Protein AF-A0A1J1IUU4-F1 (afdb_monomer)

Sequence (173 aa):
MSAKIVICLTAILVAFTHADSHGSRLCTKGCFDNGNYYAIGDSVPHPDPCHFCTCFESGVECAVADCARPPDGCTPIFIPGQCCPDYDCNSLHASDVNCHDTCTKDGQFYSIGSEIPSDDDPCSVCICSECGNIKCSTLECDSIRFGCKAIYVEGQCCPSFQCDGNFPSFSIP

Nearest PDB structures (foldseek):
  5nir-assembly2_B  TM=6.243E-01  e=6.719E-04  Homo sapiens
  8plf-assembly1_A  TM=3.700E-01  e=5.351E+00  Schistosoma mansoni
  7put-assembly2_C-2  TM=3.576E-01  e=6.810E+00  Brugia malayi
  7pvj-assembly1_B  TM=3.547E-01  e=7.233E+00  Brugia malayi

Radius of gyration: 39.15 Å; Cα contacts (8 Å, |Δi|>4): 238; chains: 1; bounding box: 76×61×105 Å

Mean predicted aligned error: 18.94 Å

Structure (mmCIF, N/CA/C/O backbone):
data_AF-A0A1J1IUU4-F1
#
_entry.id   AF-A0A1J1IUU4-F1
#
loop_
_atom_site.group_PDB
_atom_site.id
_atom_site.type_symbol
_atom_site.label_atom_id
_atom_site.label_alt_id
_atom_site.label_comp_id
_atom_site.label_asym_id
_atom_site.label_entity_id
_atom_site.label_seq_id
_atom_site.pdbx_PDB_ins_code
_atom_site.Cartn_x
_atom_site.Cartn_y
_atom_site.Cartn_z
_atom_site.occupancy
_atom_site.B_iso_or_equiv
_atom_site.auth_seq_id
_atom_site.auth_comp_id
_atom_site.auth_asym_id
_atom_site.auth_atom_id
_atom_site.pdbx_PDB_model_num
ATOM 1 N N . MET A 1 1 ? 43.997 -3.459 -53.008 1.00 39.06 1 MET A N 1
ATOM 2 C CA . MET A 1 1 ? 45.392 -3.687 -52.570 1.00 39.06 1 MET A CA 1
ATOM 3 C C . MET A 1 1 ? 45.586 -5.200 -52.542 1.00 39.06 1 MET A C 1
ATOM 5 O O . MET A 1 1 ? 45.090 -5.848 -51.642 1.00 39.06 1 MET A O 1
ATOM 9 N N . SER A 1 2 ? 45.877 -5.816 -53.685 1.00 37.72 2 SER A N 1
ATOM 10 C CA . SER A 1 2 ? 47.238 -6.127 -54.162 1.00 37.72 2 SER A CA 1
ATOM 11 C C . SER A 1 2 ? 47.912 -7.205 -53.303 1.00 37.72 2 SER A C 1
ATOM 13 O O . SER A 1 2 ? 48.368 -6.938 -52.198 1.00 37.72 2 SER A O 1
ATOM 15 N N . ALA A 1 3 ? 47.931 -8.426 -53.842 1.00 44.31 3 ALA A N 1
ATOM 16 C CA . ALA A 1 3 ? 48.446 -9.661 -53.254 1.00 44.31 3 ALA A CA 1
ATOM 17 C C . ALA A 1 3 ? 49.957 -9.638 -52.980 1.00 44.31 3 ALA A C 1
ATOM 19 O O . ALA A 1 3 ? 50.675 -9.102 -53.819 1.00 44.31 3 ALA A O 1
ATOM 20 N N . LYS A 1 4 ? 50.434 -10.335 -51.926 1.00 38.75 4 LYS A N 1
ATOM 21 C CA . LYS A 1 4 ? 51.755 -11.013 -51.888 1.00 38.75 4 LYS A CA 1
ATOM 22 C C . LYS A 1 4 ? 51.754 -12.259 -50.974 1.00 38.75 4 LYS A C 1
ATOM 24 O O . LYS A 1 4 ? 51.910 -12.162 -49.767 1.00 38.75 4 LYS A O 1
ATOM 29 N N . ILE A 1 5 ? 51.533 -13.408 -51.618 1.00 45.81 5 ILE A N 1
ATOM 30 C CA . ILE A 1 5 ? 52.149 -14.743 -51.455 1.00 45.81 5 ILE A CA 1
ATOM 31 C C . ILE A 1 5 ? 52.798 -15.069 -50.089 1.00 45.81 5 ILE A C 1
ATOM 33 O O . ILE A 1 5 ? 53.883 -14.583 -49.781 1.00 45.81 5 ILE A O 1
ATOM 37 N N . VAL A 1 6 ? 52.215 -16.036 -49.367 1.00 48.44 6 VAL A N 1
ATOM 38 C CA . VAL A 1 6 ? 52.954 -16.936 -48.464 1.00 48.44 6 VAL A CA 1
ATOM 39 C C . VAL A 1 6 ? 52.892 -18.337 -49.074 1.00 48.44 6 VAL A C 1
ATOM 41 O O . VAL A 1 6 ? 51.822 -18.904 -49.277 1.00 48.44 6 VAL A O 1
ATOM 44 N N . ILE A 1 7 ? 54.064 -18.832 -49.463 1.00 47.56 7 ILE A N 1
ATOM 45 C CA . ILE A 1 7 ? 54.291 -20.063 -50.221 1.00 47.56 7 ILE A CA 1
ATOM 46 C C . ILE A 1 7 ? 54.016 -21.265 -49.308 1.00 47.56 7 ILE A C 1
ATOM 48 O O . ILE A 1 7 ? 54.778 -21.520 -48.382 1.00 47.56 7 ILE A O 1
ATOM 52 N N . CYS A 1 8 ? 52.952 -22.019 -49.586 1.00 51.44 8 CYS A N 1
ATOM 53 C CA . CYS A 1 8 ? 52.713 -23.340 -49.002 1.00 51.44 8 CYS A CA 1
ATOM 54 C C . CYS A 1 8 ? 53.126 -24.416 -50.025 1.00 51.44 8 CYS A C 1
ATOM 56 O O . CYS A 1 8 ? 52.309 -24.946 -50.772 1.00 51.44 8 CYS A O 1
ATOM 58 N N . LEU A 1 9 ? 54.429 -24.689 -50.096 1.00 52.56 9 LEU A N 1
ATOM 59 C CA . LEU A 1 9 ? 55.020 -25.887 -50.702 1.00 52.56 9 LEU A CA 1
ATOM 60 C C . LEU A 1 9 ? 55.835 -26.514 -49.560 1.00 52.56 9 LEU A C 1
ATOM 62 O O . LEU A 1 9 ? 56.719 -25.854 -49.0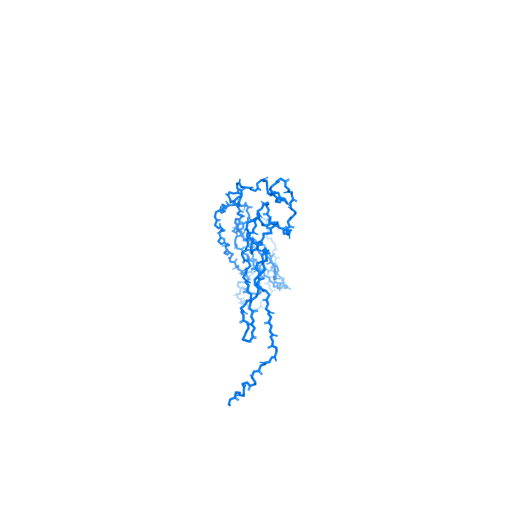35 1.00 52.56 9 LEU A O 1
ATOM 66 N N . THR A 1 10 ? 55.569 -27.712 -49.055 1.00 48.12 10 THR A N 1
ATOM 67 C CA . THR A 1 10 ? 55.209 -28.937 -49.769 1.00 48.12 10 THR A CA 1
ATOM 68 C C . THR A 1 10 ? 54.387 -29.885 -48.897 1.00 48.12 10 THR A C 1
ATOM 70 O O . THR A 1 10 ? 54.712 -30.088 -47.734 1.00 48.12 10 THR A O 1
ATOM 73 N N . ALA A 1 11 ? 53.389 -30.493 -49.544 1.00 54.78 11 ALA A N 1
ATOM 74 C CA . ALA A 1 11 ? 52.838 -31.831 -49.332 1.00 54.78 11 ALA A CA 1
ATOM 75 C C . ALA A 1 11 ? 52.805 -32.379 -47.892 1.00 54.78 11 ALA A C 1
ATOM 77 O O . ALA A 1 11 ? 53.814 -32.847 -47.379 1.00 54.78 11 ALA A O 1
ATOM 78 N N . ILE A 1 12 ? 51.601 -32.477 -47.322 1.00 53.81 12 ILE A N 1
ATOM 79 C CA . ILE A 1 12 ? 50.899 -33.755 -47.091 1.00 53.81 12 ILE A CA 1
ATOM 80 C C . ILE A 1 12 ? 49.518 -33.447 -46.475 1.00 53.81 12 ILE A C 1
ATOM 82 O O . ILE A 1 12 ? 49.415 -32.815 -45.432 1.00 53.81 12 ILE A O 1
ATOM 86 N N . LEU A 1 13 ? 48.478 -33.929 -47.170 1.00 43.97 13 LEU A N 1
ATOM 87 C CA . LEU A 1 13 ? 47.079 -34.121 -46.753 1.00 43.97 13 LEU A CA 1
ATOM 88 C C . LEU A 1 13 ? 46.273 -32.875 -46.339 1.00 43.97 13 LEU A C 1
ATOM 90 O O . LEU A 1 13 ? 46.121 -32.543 -45.168 1.00 43.97 13 LEU A O 1
ATOM 94 N N . VAL A 1 14 ? 45.637 -32.261 -47.342 1.00 43.53 14 VAL A N 1
ATOM 95 C CA . VAL A 1 14 ? 44.510 -31.339 -47.159 1.00 43.53 14 VAL A CA 1
ATOM 96 C C . VAL A 1 14 ? 43.323 -32.125 -46.591 1.00 43.53 14 VAL A C 1
ATOM 98 O O . VAL A 1 14 ? 42.579 -32.764 -47.332 1.00 43.53 14 VAL A O 1
ATOM 101 N N . ALA A 1 15 ? 43.131 -32.074 -45.275 1.00 45.09 15 ALA A N 1
ATOM 102 C CA . ALA A 1 15 ? 41.789 -32.158 -44.721 1.00 45.09 15 ALA A CA 1
ATOM 103 C C . ALA A 1 15 ? 41.184 -30.763 -44.876 1.00 45.09 15 ALA A C 1
ATOM 105 O O . ALA A 1 15 ? 41.593 -29.817 -44.206 1.00 45.09 15 ALA A O 1
ATOM 106 N N . PHE A 1 16 ? 40.256 -30.626 -45.820 1.00 53.47 16 PHE A N 1
ATOM 107 C CA . PHE A 1 16 ? 39.412 -29.447 -45.935 1.00 53.47 16 PHE A CA 1
ATOM 108 C C . PHE A 1 16 ? 38.565 -29.339 -44.665 1.00 53.47 16 PHE A C 1
ATOM 110 O O . PHE A 1 16 ? 37.475 -29.900 -44.590 1.00 53.47 16 PHE A O 1
ATOM 117 N N . THR A 1 17 ? 39.054 -28.624 -43.660 1.00 43.44 17 THR A N 1
ATOM 118 C CA . THR A 1 17 ? 38.178 -27.994 -42.683 1.00 43.44 17 THR A CA 1
ATOM 119 C C . THR A 1 17 ? 38.088 -26.534 -43.088 1.00 43.44 17 THR A C 1
ATOM 121 O O . THR A 1 17 ? 39.075 -25.800 -43.089 1.00 43.44 17 THR A O 1
ATOM 124 N N . HIS A 1 18 ? 36.897 -26.119 -43.515 1.00 42.78 18 HIS A N 1
ATOM 125 C CA . HIS A 1 18 ? 36.550 -24.706 -43.523 1.00 42.78 18 HIS A CA 1
ATOM 126 C C . HIS A 1 18 ? 36.557 -24.289 -42.051 1.00 42.78 18 HIS A C 1
ATOM 128 O O . HIS A 1 18 ? 35.596 -24.511 -41.325 1.00 42.78 18 HIS A O 1
ATOM 134 N N . ALA A 1 19 ? 37.721 -23.856 -41.573 1.00 47.50 19 ALA A N 1
ATOM 135 C CA . ALA A 1 19 ? 37.877 -23.272 -40.259 1.00 47.50 19 ALA A CA 1
ATOM 136 C C . ALA A 1 19 ? 37.510 -21.801 -40.414 1.00 47.50 19 ALA A C 1
ATOM 138 O O . ALA A 1 19 ? 38.338 -20.980 -40.818 1.00 47.50 19 ALA A O 1
ATOM 139 N N . ASP A 1 20 ? 36.234 -21.518 -40.171 1.00 47.25 20 ASP A N 1
ATOM 140 C CA . ASP A 1 20 ? 35.728 -20.168 -40.016 1.00 47.25 20 ASP A CA 1
ATOM 141 C C . ASP A 1 20 ? 36.623 -19.383 -39.051 1.00 47.25 20 ASP A C 1
ATOM 143 O O . ASP A 1 20 ? 37.088 -19.864 -38.013 1.00 47.25 20 ASP A O 1
ATOM 147 N N . SER A 1 21 ? 36.920 -18.165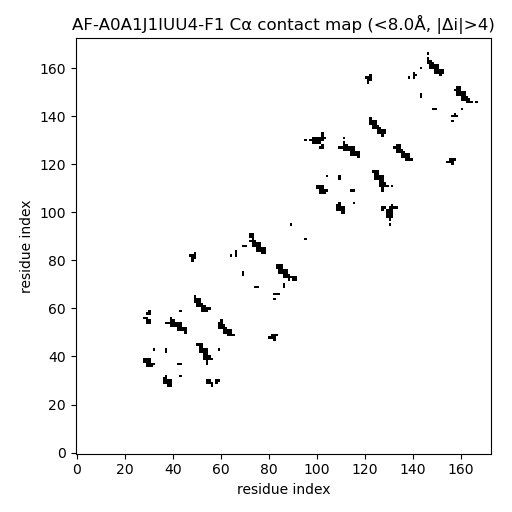 -39.483 1.00 56.00 21 SER A N 1
ATOM 148 C CA . SER A 1 21 ? 37.710 -17.151 -38.807 1.00 56.00 21 SER A CA 1
ATOM 149 C C . SER A 1 21 ? 37.354 -17.020 -37.327 1.00 56.00 21 SER A C 1
ATOM 151 O O . SER A 1 21 ? 36.211 -16.729 -37.011 1.00 56.00 21 SER A O 1
ATOM 153 N N . HIS A 1 22 ? 38.335 -17.170 -36.438 1.00 49.44 22 HIS A N 1
ATOM 154 C CA . HIS A 1 22 ? 38.799 -16.138 -35.497 1.00 49.44 22 HIS A CA 1
ATOM 155 C C . HIS A 1 22 ? 39.889 -16.746 -34.595 1.00 49.44 22 HIS A C 1
ATOM 157 O O . HIS A 1 22 ? 39.702 -17.764 -33.936 1.00 49.44 22 HIS A O 1
ATOM 163 N N . GLY A 1 23 ? 41.085 -16.158 -34.644 1.00 46.88 23 GLY A N 1
ATOM 164 C CA . GLY A 1 23 ? 42.277 -16.679 -33.985 1.00 46.88 23 GLY A CA 1
ATOM 165 C C . GLY A 1 23 ? 42.292 -16.563 -32.455 1.00 46.88 23 GLY A C 1
ATOM 166 O O . GLY A 1 23 ? 41.528 -15.827 -31.843 1.00 46.88 23 GLY A O 1
ATOM 167 N N . SER A 1 24 ? 43.304 -17.231 -31.889 1.00 49.03 24 SER A N 1
ATOM 168 C CA . SER A 1 24 ? 43.865 -17.130 -30.528 1.00 49.03 24 SER A CA 1
ATOM 169 C C . SER A 1 24 ? 43.085 -17.731 -29.341 1.00 49.03 24 SER A C 1
ATOM 171 O O . SER A 1 24 ? 41.966 -17.370 -29.010 1.00 49.03 24 SER A O 1
ATOM 173 N N . ARG A 1 25 ? 43.766 -18.669 -28.666 1.00 54.56 25 ARG A N 1
ATOM 174 C CA . ARG A 1 25 ? 43.335 -19.505 -27.535 1.00 54.56 25 ARG A CA 1
ATOM 175 C C . ARG A 1 25 ? 43.296 -18.753 -26.191 1.00 54.56 25 ARG A C 1
ATOM 177 O O . ARG A 1 25 ? 44.230 -18.877 -25.404 1.00 54.56 25 ARG A O 1
ATOM 184 N N . LEU A 1 26 ? 42.182 -18.092 -25.892 1.00 50.56 26 LEU A N 1
ATOM 185 C CA . LEU A 1 26 ? 41.636 -17.961 -24.532 1.00 50.56 26 LEU A CA 1
ATOM 186 C C . LEU A 1 26 ? 40.107 -17.997 -24.644 1.00 50.56 26 LEU A C 1
ATOM 188 O O . LEU A 1 26 ? 39.483 -17.003 -24.993 1.00 50.56 26 LEU A O 1
ATOM 192 N N . CYS A 1 27 ? 39.498 -19.157 -24.392 1.00 60.66 27 CYS A N 1
ATOM 193 C CA . CYS A 1 27 ? 38.044 -19.267 -24.297 1.00 60.66 27 CYS A CA 1
ATOM 194 C C . CYS A 1 27 ? 37.610 -18.678 -22.952 1.00 60.66 27 CYS A C 1
ATOM 196 O O . CYS A 1 27 ? 37.472 -19.406 -21.968 1.00 60.66 27 CYS A O 1
ATOM 198 N N . THR A 1 28 ? 37.469 -17.357 -22.878 1.00 69.62 28 THR A N 1
ATOM 199 C CA . THR A 1 28 ? 36.847 -16.720 -21.717 1.00 69.62 28 THR A CA 1
ATOM 200 C C . THR A 1 28 ? 35.371 -17.108 -21.725 1.00 69.62 28 THR A C 1
ATOM 202 O O . THR A 1 28 ? 34.660 -16.816 -22.684 1.00 69.62 28 THR A O 1
ATOM 205 N N . LYS A 1 29 ? 34.926 -17.846 -20.701 1.00 85.06 29 LYS A N 1
ATOM 206 C CA . LYS A 1 29 ? 33.520 -18.236 -20.565 1.00 85.06 29 LYS A CA 1
ATOM 207 C C . LYS A 1 29 ? 32.669 -16.995 -20.275 1.00 85.06 29 LYS A C 1
ATOM 209 O O . LYS A 1 29 ? 32.965 -16.270 -19.328 1.00 85.06 29 LYS A O 1
ATOM 214 N N . GLY A 1 30 ? 31.614 -16.800 -21.058 1.00 90.19 30 GLY A N 1
ATOM 215 C CA . GLY A 1 30 ? 30.682 -15.682 -20.941 1.00 90.19 30 GLY A CA 1
ATOM 216 C C . GLY A 1 30 ? 29.644 -15.704 -22.059 1.00 90.19 30 GLY A C 1
ATOM 217 O O . GLY A 1 30 ? 29.621 -16.628 -22.877 1.00 90.19 30 GLY A O 1
ATOM 218 N N . CYS A 1 31 ? 28.801 -14.681 -22.093 1.00 93.94 31 CYS A N 1
ATOM 219 C CA . CYS A 1 31 ? 27.713 -14.539 -23.050 1.00 93.94 31 CYS A CA 1
ATOM 220 C C . CYS A 1 31 ? 28.036 -13.441 -24.061 1.00 93.94 31 CYS A C 1
ATOM 222 O O . CYS A 1 31 ? 28.640 -12.428 -23.716 1.00 93.94 31 CYS A O 1
ATOM 224 N N . PHE A 1 32 ? 27.606 -13.628 -25.307 1.00 91.31 32 PHE A N 1
ATOM 225 C CA . PHE A 1 32 ? 27.620 -12.579 -26.322 1.00 91.31 32 PHE A CA 1
ATOM 226 C C . PHE A 1 32 ? 26.184 -12.239 -26.696 1.00 91.31 32 PHE A C 1
ATOM 228 O O . PHE A 1 32 ? 25.477 -13.090 -27.232 1.00 91.31 32 PHE A O 1
ATOM 235 N N . ASP A 1 33 ? 25.773 -11.005 -26.423 1.00 89.62 33 ASP A N 1
ATOM 236 C CA . ASP A 1 33 ? 24.438 -10.504 -26.740 1.00 89.62 33 ASP A CA 1
ATOM 237 C C . ASP A 1 33 ? 24.536 -9.126 -27.405 1.00 89.62 33 ASP A C 1
ATOM 239 O O . ASP A 1 33 ? 25.320 -8.274 -26.984 1.00 89.62 33 ASP A O 1
ATOM 243 N N . ASN A 1 34 ? 23.798 -8.933 -28.503 1.00 87.94 34 ASN A N 1
ATOM 244 C CA . ASN A 1 34 ? 23.781 -7.688 -29.287 1.00 87.94 34 ASN A CA 1
ATOM 245 C C . ASN A 1 34 ? 25.177 -7.113 -29.631 1.00 87.94 34 ASN A C 1
ATOM 247 O O . ASN A 1 34 ? 25.375 -5.901 -29.697 1.00 87.94 34 ASN A O 1
ATOM 251 N N . GLY A 1 35 ? 26.161 -7.989 -29.865 1.00 87.62 35 GLY A N 1
ATOM 252 C CA . GLY A 1 35 ? 27.539 -7.603 -30.197 1.00 87.62 35 GLY A CA 1
ATOM 253 C C . GLY A 1 35 ? 28.416 -7.223 -28.997 1.00 87.62 35 GLY A C 1
ATOM 254 O O . GLY A 1 35 ? 29.581 -6.881 -29.196 1.00 87.62 35 GLY A O 1
ATOM 255 N N . ASN A 1 36 ? 27.899 -7.323 -27.772 1.00 92.25 36 ASN A N 1
ATOM 256 C CA . ASN A 1 36 ? 28.627 -7.070 -26.533 1.00 92.25 36 ASN A CA 1
ATOM 257 C C . ASN A 1 36 ? 28.930 -8.380 -25.799 1.00 92.25 36 ASN A C 1
ATOM 259 O O . ASN A 1 36 ? 28.159 -9.337 -25.863 1.00 92.25 36 ASN A O 1
ATOM 263 N N . TYR A 1 37 ? 30.062 -8.410 -25.099 1.00 93.19 37 TYR A N 1
ATOM 264 C CA . TYR A 1 37 ? 30.450 -9.519 -24.233 1.00 93.19 37 TYR A CA 1
ATOM 265 C C . TYR A 1 37 ? 30.038 -9.241 -22.786 1.00 93.19 37 TYR A C 1
ATOM 267 O O . TYR A 1 37 ? 30.290 -8.148 -22.279 1.00 93.19 37 TYR A O 1
ATOM 275 N N . TYR A 1 38 ? 29.495 -10.259 -22.124 1.00 94.19 38 TYR A N 1
ATOM 276 C CA . TYR A 1 38 ? 29.090 -10.258 -20.721 1.00 94.19 38 TYR A CA 1
ATOM 277 C C . TYR A 1 38 ? 29.788 -11.410 -19.998 1.00 94.19 38 TYR A C 1
ATOM 279 O O . TYR A 1 38 ? 29.780 -12.552 -20.474 1.00 94.19 38 TYR A O 1
ATOM 287 N N . ALA A 1 39 ? 30.408 -11.131 -18.856 1.00 95.88 39 ALA A N 1
ATOM 288 C CA . ALA A 1 39 ? 30.944 -12.173 -17.996 1.00 95.88 39 ALA A CA 1
ATOM 289 C C . ALA A 1 39 ? 29.803 -12.931 -17.303 1.00 95.88 39 ALA A C 1
ATOM 291 O O . ALA A 1 39 ? 28.689 -12.432 -17.153 1.00 95.88 39 ALA A O 1
ATOM 292 N N . ILE A 1 40 ? 30.080 -14.157 -16.863 1.00 95.12 40 ILE A N 1
ATOM 293 C CA . ILE A 1 40 ? 29.119 -14.927 -16.067 1.00 95.12 40 ILE A CA 1
ATOM 294 C C . ILE A 1 40 ? 28.789 -14.151 -14.785 1.00 95.12 40 ILE A C 1
ATOM 296 O O . ILE A 1 40 ? 29.691 -13.761 -14.046 1.00 95.12 40 ILE A O 1
ATOM 300 N N . GLY A 1 41 ? 27.497 -13.973 -14.521 1.00 95.12 41 GLY A N 1
ATOM 301 C CA . GLY A 1 41 ? 26.947 -13.175 -13.430 1.00 95.12 41 GLY A CA 1
ATOM 302 C C . GLY A 1 41 ? 26.561 -11.748 -13.826 1.00 95.12 41 GLY A C 1
ATOM 303 O O . GLY A 1 41 ? 25.854 -11.098 -13.059 1.00 95.12 41 GLY A O 1
ATOM 304 N N . ASP A 1 42 ? 26.966 -11.263 -15.003 1.00 97.69 42 ASP A N 1
ATOM 305 C CA . ASP A 1 42 ? 26.615 -9.914 -15.449 1.00 97.69 42 ASP A CA 1
ATOM 306 C C . ASP A 1 42 ? 25.137 -9.822 -15.842 1.00 97.69 42 ASP A C 1
ATOM 308 O O . ASP A 1 42 ? 24.585 -10.717 -16.493 1.00 97.69 42 ASP A O 1
ATOM 312 N N . SER A 1 43 ? 24.513 -8.692 -15.501 1.00 97.12 43 SER A N 1
ATOM 313 C CA . SER A 1 43 ? 23.204 -8.326 -16.037 1.00 97.12 43 SER A CA 1
ATOM 314 C C . SER A 1 43 ? 23.324 -7.944 -17.510 1.00 97.12 43 SER A C 1
ATOM 316 O O . SER A 1 43 ? 24.135 -7.094 -17.887 1.00 97.12 43 SER A O 1
ATOM 318 N N . VAL A 1 44 ? 22.483 -8.554 -18.337 1.00 96.69 44 VAL A N 1
ATOM 319 C CA . VAL A 1 44 ? 22.413 -8.298 -19.775 1.00 96.69 44 VAL A CA 1
ATOM 320 C C . VAL A 1 44 ? 21.271 -7.304 -20.032 1.00 96.69 44 VAL A C 1
ATOM 322 O O . VAL A 1 44 ? 20.140 -7.574 -19.627 1.00 96.69 44 VAL A O 1
ATOM 325 N N . PRO A 1 45 ? 21.528 -6.142 -20.662 1.00 95.00 45 PRO A N 1
ATOM 326 C CA . PRO A 1 45 ? 20.500 -5.157 -20.976 1.00 95.00 45 PRO A CA 1
ATOM 327 C C . PRO A 1 45 ? 19.422 -5.730 -21.892 1.00 95.00 45 PRO A C 1
ATOM 329 O O . PRO A 1 45 ? 19.726 -6.384 -22.887 1.00 95.00 45 PRO A O 1
ATOM 332 N N . HIS A 1 46 ? 18.167 -5.406 -21.602 1.00 95.12 46 HIS A N 1
ATOM 333 C CA . HIS A 1 46 ? 17.026 -5.781 -22.424 1.00 95.12 46 HIS A CA 1
ATOM 334 C C . HIS A 1 46 ? 16.165 -4.537 -22.716 1.00 95.12 46 HIS A C 1
ATOM 336 O O . HIS A 1 46 ? 16.057 -3.664 -21.854 1.00 95.12 46 HIS A O 1
ATOM 342 N N . PRO A 1 47 ? 15.573 -4.401 -23.921 1.00 92.81 47 PRO A N 1
ATOM 343 C CA . PRO A 1 47 ? 14.758 -3.232 -24.272 1.00 92.81 47 PRO A CA 1
ATOM 344 C C . PRO A 1 47 ? 13.458 -3.128 -23.466 1.00 92.81 47 PRO A C 1
ATOM 346 O O . PRO A 1 47 ? 12.947 -2.030 -23.263 1.00 92.81 47 PRO A O 1
ATOM 349 N N . ASP A 1 48 ? 12.918 -4.264 -23.029 1.00 94.50 48 ASP A N 1
ATOM 350 C CA . ASP A 1 48 ? 11.787 -4.314 -22.104 1.00 94.50 48 ASP A CA 1
ATOM 351 C C . ASP A 1 48 ? 12.307 -4.296 -20.655 1.00 94.50 48 ASP A C 1
ATOM 353 O O . ASP A 1 48 ? 13.013 -5.237 -20.275 1.00 94.50 48 ASP A O 1
ATOM 357 N N . PRO A 1 49 ? 11.957 -3.271 -19.852 1.00 95.12 49 PRO A N 1
ATOM 358 C CA . PRO A 1 49 ? 12.437 -3.117 -18.482 1.00 95.12 49 PRO A CA 1
ATOM 359 C C . PRO A 1 49 ? 11.931 -4.202 -17.524 1.00 95.12 49 PRO A C 1
ATOM 361 O O . PRO A 1 49 ? 12.463 -4.314 -16.421 1.00 95.12 49 PRO A O 1
ATOM 364 N N . CYS A 1 50 ? 10.924 -4.992 -17.908 1.00 97.00 50 CYS A N 1
ATOM 365 C CA . CYS A 1 50 ? 10.429 -6.117 -17.114 1.00 97.00 50 CYS A CA 1
ATOM 366 C C . CYS A 1 50 ? 11.225 -7.408 -17.287 1.00 97.00 50 CYS A C 1
ATOM 368 O O . CYS A 1 50 ? 10.975 -8.370 -16.557 1.00 97.00 50 CYS A O 1
ATOM 370 N N . HIS A 1 51 ? 12.183 -7.435 -18.212 1.00 97.06 51 HIS A N 1
ATOM 371 C CA . HIS A 1 51 ? 13.085 -8.562 -18.391 1.00 97.06 51 HIS A CA 1
ATOM 372 C C . HIS A 1 51 ? 14.402 -8.322 -17.658 1.00 97.06 51 HIS A C 1
ATOM 374 O O . HIS A 1 51 ? 15.178 -7.425 -17.985 1.00 97.06 51 HIS A O 1
ATOM 380 N N . PHE A 1 52 ? 14.681 -9.194 -16.699 1.00 96.56 52 PHE A N 1
ATOM 381 C CA . PHE A 1 52 ? 15.909 -9.200 -15.921 1.00 96.56 52 PHE A CA 1
ATOM 382 C C . PHE A 1 52 ? 16.774 -10.355 -16.408 1.00 96.56 52 PHE A C 1
ATOM 384 O O . PHE A 1 52 ? 16.596 -11.502 -15.993 1.00 96.56 52 PHE A O 1
ATOM 391 N N . CYS A 1 53 ? 17.673 -10.054 -17.340 1.00 97.44 53 CYS A N 1
ATOM 392 C CA . CYS A 1 53 ? 18.542 -11.041 -17.965 1.00 97.44 53 CYS A CA 1
ATOM 393 C C . CYS A 1 53 ? 19.900 -11.102 -17.268 1.00 97.44 53 CYS A C 1
ATOM 395 O O . CYS A 1 53 ? 20.493 -10.070 -16.953 1.00 97.44 53 CYS A O 1
ATOM 397 N N . THR A 1 54 ? 20.408 -12.310 -17.047 1.00 97.69 54 THR A N 1
ATOM 398 C CA . THR A 1 54 ? 21.726 -12.557 -16.449 1.00 97.69 54 THR A CA 1
ATOM 399 C C . THR A 1 54 ? 22.496 -13.557 -17.299 1.00 97.69 54 THR A C 1
ATOM 401 O O . THR A 1 54 ? 21.922 -14.507 -17.836 1.00 97.69 54 THR A O 1
ATOM 404 N N . CYS A 1 55 ? 23.801 -13.343 -17.440 1.00 97.31 55 CYS A N 1
ATOM 405 C CA . CYS A 1 55 ? 24.672 -14.292 -18.114 1.00 97.31 55 CYS A CA 1
ATOM 406 C C . CYS A 1 55 ? 25.048 -15.457 -17.188 1.00 97.31 55 CYS A C 1
ATOM 408 O O . CYS A 1 55 ? 25.647 -15.254 -16.133 1.00 97.31 55 CYS A O 1
ATOM 410 N N . PHE A 1 56 ? 24.769 -16.685 -17.609 1.00 95.12 56 PHE A N 1
ATOM 411 C CA . PHE A 1 56 ? 25.174 -17.915 -16.933 1.00 95.12 56 PHE A CA 1
ATOM 412 C C . PHE A 1 56 ? 26.128 -18.739 -17.803 1.00 95.12 56 PHE A C 1
ATOM 414 O O . PHE A 1 56 ? 26.336 -18.456 -18.982 1.00 95.12 56 PHE A O 1
ATOM 421 N N . GLU A 1 57 ? 26.702 -19.808 -17.239 1.00 91.12 57 GLU A N 1
ATOM 422 C CA . GLU A 1 57 ? 27.493 -20.766 -18.029 1.00 91.12 57 GLU A CA 1
ATOM 423 C C . GLU A 1 57 ? 26.669 -21.439 -19.145 1.00 91.12 57 GLU A C 1
ATOM 425 O O . GLU A 1 57 ? 27.235 -21.850 -20.157 1.00 91.12 57 GLU A O 1
ATOM 430 N N . SER A 1 58 ? 25.346 -21.540 -18.965 1.00 89.12 58 SER A N 1
ATOM 431 C CA . SER A 1 58 ? 24.360 -22.060 -19.924 1.00 89.12 58 SER A CA 1
ATOM 432 C C . SER A 1 58 ? 23.987 -21.068 -21.032 1.00 89.12 58 SER A C 1
ATOM 434 O O . SER A 1 58 ? 23.424 -21.488 -22.044 1.00 89.12 58 SER A O 1
ATOM 436 N N . GLY A 1 59 ? 24.305 -19.779 -20.871 1.00 90.25 59 GLY A N 1
ATOM 437 C CA . GLY A 1 59 ? 23.889 -18.696 -21.762 1.00 90.25 59 GLY A CA 1
ATOM 438 C C . GLY A 1 59 ? 23.154 -17.575 -21.024 1.00 90.25 59 GLY A C 1
ATOM 439 O O . GLY A 1 59 ? 23.180 -17.497 -19.798 1.00 90.25 59 GLY A O 1
ATOM 440 N N . VAL A 1 60 ? 22.518 -16.676 -21.778 1.00 95.31 60 VAL A N 1
ATOM 441 C CA . VAL A 1 60 ? 21.689 -15.605 -21.205 1.00 95.31 60 VAL A CA 1
ATOM 442 C C . VAL A 1 60 ? 20.342 -16.186 -20.791 1.00 95.31 60 VAL A C 1
ATOM 444 O O . VAL A 1 60 ? 19.635 -16.756 -21.621 1.00 95.31 60 VAL A O 1
ATOM 447 N N . GLU A 1 61 ? 19.974 -16.006 -19.527 1.00 96.94 61 GLU A N 1
ATOM 448 C CA . GLU A 1 61 ? 18.668 -16.402 -18.997 1.00 96.94 61 GLU A CA 1
ATOM 449 C C . GLU A 1 61 ? 17.948 -15.172 -18.444 1.00 96.94 61 GLU A C 1
ATOM 451 O O . GLU A 1 61 ? 18.548 -14.362 -17.735 1.00 96.94 61 GLU A O 1
ATOM 456 N N . CYS A 1 62 ? 16.664 -15.024 -18.774 1.00 97.06 62 CYS A N 1
ATOM 457 C CA . CYS A 1 62 ? 15.858 -13.866 -18.400 1.00 97.06 62 CYS A CA 1
ATOM 458 C C . CYS A 1 62 ? 14.681 -14.276 -17.522 1.00 97.06 62 CYS A C 1
ATOM 460 O O . CYS A 1 62 ? 13.934 -15.195 -17.861 1.00 97.06 62 CYS A O 1
ATOM 462 N N . ALA A 1 63 ? 14.486 -13.546 -16.428 1.00 96.81 63 ALA A N 1
ATOM 463 C CA . ALA A 1 63 ? 13.264 -13.593 -15.641 1.00 96.81 63 ALA A CA 1
ATOM 464 C C . ALA A 1 63 ? 12.356 -12.420 -16.023 1.00 96.81 63 ALA A C 1
ATOM 466 O O . ALA A 1 63 ? 12.837 -11.311 -16.257 1.00 96.81 63 ALA A O 1
ATOM 467 N N . VAL A 1 64 ? 11.048 -12.664 -16.060 1.00 96.62 64 VAL A N 1
ATOM 468 C CA . VAL A 1 64 ? 10.034 -11.620 -16.249 1.00 96.62 64 VAL A CA 1
ATOM 469 C C . VAL A 1 64 ? 9.464 -11.264 -14.883 1.00 96.62 64 VAL A C 1
ATOM 471 O O . VAL A 1 64 ? 9.087 -12.163 -14.130 1.00 96.62 64 VAL A O 1
ATOM 474 N N . ALA A 1 65 ? 9.421 -9.977 -14.546 1.00 94.31 65 ALA A N 1
ATOM 475 C CA . ALA A 1 65 ? 8.750 -9.535 -13.329 1.00 94.31 65 ALA A CA 1
ATOM 476 C C . ALA A 1 65 ? 7.245 -9.366 -13.554 1.00 94.31 65 ALA A C 1
ATOM 478 O O . ALA A 1 65 ? 6.819 -8.658 -14.465 1.00 94.31 65 ALA A O 1
ATOM 479 N N . ASP A 1 66 ? 6.458 -9.954 -12.656 1.00 94.94 66 ASP A N 1
ATOM 480 C CA . ASP A 1 66 ? 5.036 -9.661 -12.521 1.00 94.94 66 ASP A CA 1
ATOM 481 C C . ASP A 1 66 ? 4.845 -8.520 -11.521 1.00 94.94 66 ASP A C 1
ATOM 483 O O . ASP A 1 66 ? 5.290 -8.589 -10.371 1.00 94.94 66 ASP A O 1
ATOM 487 N N . CYS A 1 67 ? 4.163 -7.459 -11.944 1.00 94.00 67 CYS A N 1
ATOM 488 C CA . CYS A 1 67 ? 3.891 -6.331 -11.065 1.00 94.00 67 CYS A CA 1
ATOM 489 C C . CYS A 1 67 ? 2.808 -6.666 -10.038 1.00 94.00 67 CYS A C 1
ATOM 491 O O . CYS A 1 67 ? 1.823 -7.351 -10.324 1.00 94.00 67 CYS A O 1
ATOM 493 N N . ALA A 1 68 ? 2.977 -6.133 -8.828 1.00 90.94 68 ALA A N 1
ATOM 494 C CA . ALA A 1 68 ? 1.985 -6.269 -7.775 1.00 90.94 68 ALA A CA 1
ATOM 495 C C . ALA A 1 68 ? 0.648 -5.644 -8.201 1.00 90.94 68 ALA A C 1
ATOM 497 O O . ALA A 1 68 ? 0.608 -4.614 -8.883 1.00 90.94 68 ALA A O 1
ATOM 498 N N . ARG A 1 69 ? -0.453 -6.258 -7.753 1.00 89.31 69 ARG A N 1
ATOM 499 C CA . ARG A 1 69 ? -1.798 -5.702 -7.931 1.00 89.31 69 ARG A CA 1
ATOM 500 C C . ARG A 1 69 ? -1.868 -4.314 -7.267 1.00 89.31 69 ARG A C 1
ATOM 502 O O . ARG A 1 69 ? -1.392 -4.193 -6.137 1.00 89.31 69 ARG A O 1
ATOM 509 N N . PRO A 1 70 ? -2.483 -3.305 -7.915 1.00 86.25 70 PRO A N 1
ATOM 510 C CA . PRO A 1 70 ? -2.728 -2.014 -7.279 1.00 86.25 70 PRO A CA 1
ATOM 511 C C . PRO A 1 70 ? -3.542 -2.185 -5.987 1.00 86.25 70 PRO A C 1
ATOM 513 O O . PRO A 1 70 ? -4.499 -2.967 -5.986 1.00 86.25 70 PRO A O 1
ATOM 516 N N . PRO A 1 71 ? -3.215 -1.451 -4.912 1.00 84.00 71 PRO A N 1
ATOM 517 C CA . PRO A 1 71 ? -4.110 -1.305 -3.770 1.00 84.00 71 PRO A CA 1
ATOM 518 C C . PRO A 1 71 ? -5.437 -0.647 -4.181 1.00 84.00 71 PRO A C 1
ATOM 520 O O . PRO A 1 71 ? -5.490 0.131 -5.139 1.00 84.00 71 PRO A O 1
ATOM 523 N N . ASP A 1 72 ? -6.509 -0.948 -3.446 1.00 83.12 72 ASP A N 1
ATOM 524 C CA . ASP A 1 72 ? -7.842 -0.415 -3.735 1.00 83.12 72 ASP A CA 1
ATOM 525 C C . ASP A 1 72 ? -7.854 1.116 -3.643 1.00 83.12 72 ASP A C 1
ATOM 527 O O . ASP A 1 72 ? -7.526 1.680 -2.606 1.00 83.12 72 ASP A O 1
ATOM 531 N N . GLY A 1 73 ? -8.258 1.784 -4.727 1.00 80.19 73 GLY A N 1
ATOM 532 C CA . GLY A 1 73 ? -8.389 3.244 -4.800 1.00 80.19 73 GLY A CA 1
ATOM 533 C C . GLY A 1 73 ? -7.104 4.022 -5.108 1.00 80.19 73 GLY A C 1
ATOM 534 O O . GLY A 1 73 ? -7.149 5.251 -5.142 1.00 80.19 73 GLY A O 1
ATOM 535 N N . CYS A 1 74 ? -5.991 3.344 -5.397 1.00 86.81 74 CYS A N 1
ATOM 536 C CA . CYS A 1 74 ? -4.787 3.984 -5.933 1.00 86.81 74 CYS A CA 1
ATOM 537 C C . CYS A 1 74 ? -4.768 3.963 -7.472 1.00 86.81 74 CYS A C 1
ATOM 539 O O . CYS A 1 74 ? -5.332 3.064 -8.104 1.00 86.81 74 CYS A O 1
ATOM 541 N N . THR A 1 75 ? -4.097 4.934 -8.094 1.00 89.06 75 THR A N 1
ATOM 542 C CA . THR A 1 75 ? -3.939 5.032 -9.554 1.00 89.06 75 THR A CA 1
ATOM 543 C C . THR A 1 75 ? -2.489 4.770 -9.977 1.00 89.06 75 THR A C 1
ATOM 545 O O . THR A 1 75 ? -1.561 5.191 -9.292 1.00 89.06 75 THR A O 1
ATOM 548 N N . PRO A 1 76 ? -2.240 4.050 -11.085 1.00 91.88 76 PRO A N 1
ATOM 549 C CA . PRO A 1 76 ? -0.877 3.766 -11.528 1.00 91.88 76 PRO A CA 1
ATOM 550 C C . PRO A 1 76 ? -0.195 5.001 -12.136 1.00 91.88 76 PRO A C 1
ATOM 552 O O . PRO A 1 76 ? -0.766 5.679 -12.993 1.00 91.88 76 PRO A O 1
ATOM 555 N N . ILE A 1 77 ? 1.063 5.226 -11.759 1.00 93.56 77 ILE A N 1
ATOM 556 C CA . ILE A 1 77 ? 2.001 6.177 -12.357 1.00 93.56 77 ILE A CA 1
ATOM 557 C C . ILE A 1 77 ? 3.085 5.385 -13.096 1.00 93.56 77 ILE A C 1
ATOM 559 O O . ILE A 1 77 ? 3.907 4.700 -12.490 1.00 93.56 77 ILE A O 1
ATOM 563 N N . PHE A 1 78 ? 3.121 5.505 -14.422 1.00 93.69 78 PHE A N 1
ATOM 564 C CA . PHE A 1 78 ? 4.131 4.841 -15.247 1.00 93.69 78 PHE A CA 1
ATOM 565 C C . PHE A 1 78 ? 5.390 5.699 -15.377 1.00 93.69 78 PHE A C 1
ATOM 567 O O . PHE A 1 78 ? 5.347 6.801 -15.928 1.00 93.69 78 PHE A O 1
ATOM 574 N N . ILE A 1 79 ? 6.517 5.169 -14.902 1.00 94.69 79 ILE A N 1
ATOM 575 C CA . ILE A 1 79 ? 7.821 5.833 -14.957 1.00 94.69 79 ILE A CA 1
ATOM 576 C C . ILE A 1 79 ? 8.615 5.278 -16.150 1.00 94.69 79 ILE A C 1
ATOM 578 O O . ILE A 1 79 ? 8.806 4.062 -16.245 1.00 94.69 79 ILE A O 1
ATOM 582 N N . PRO A 1 80 ? 9.098 6.129 -17.077 1.00 94.62 80 PRO A N 1
ATOM 583 C CA . PRO A 1 80 ? 9.883 5.670 -18.219 1.00 94.62 80 PRO A CA 1
ATOM 584 C C . PRO A 1 80 ? 11.128 4.881 -17.793 1.00 94.62 80 PRO A C 1
ATOM 586 O O . PRO A 1 80 ? 11.949 5.375 -17.025 1.00 94.62 80 PRO A O 1
ATOM 589 N N . GLY A 1 81 ? 11.285 3.669 -18.330 1.00 91.94 81 GLY A N 1
ATOM 590 C CA . GLY A 1 81 ? 12.422 2.786 -18.043 1.00 91.94 81 GLY A CA 1
ATOM 591 C C . GLY A 1 81 ? 12.259 1.897 -16.806 1.00 91.94 81 GLY A C 1
ATOM 592 O O . GLY A 1 81 ? 13.127 1.067 -16.553 1.00 91.94 81 GLY A O 1
ATOM 593 N N . GLN A 1 82 ? 11.158 2.023 -16.063 1.00 94.88 82 GLN A N 1
ATOM 594 C CA . GLN A 1 82 ? 10.820 1.135 -14.953 1.00 94.88 82 GLN A CA 1
ATOM 595 C C . GLN A 1 82 ? 9.844 0.052 -15.424 1.00 94.88 82 GLN A C 1
ATOM 597 O O . GLN A 1 82 ? 8.950 0.327 -16.222 1.00 94.88 82 GLN A O 1
ATOM 602 N N . CYS A 1 83 ? 10.010 -1.179 -14.933 1.00 95.56 83 CYS A N 1
ATOM 603 C CA . CYS A 1 83 ? 9.078 -2.264 -15.244 1.00 95.56 83 CYS A CA 1
ATOM 604 C C . CYS A 1 83 ? 7.690 -1.994 -14.660 1.00 95.56 83 CYS A C 1
ATOM 606 O O . CYS A 1 83 ? 6.690 -1.973 -15.374 1.00 95.56 83 CYS A O 1
ATOM 608 N N . CYS A 1 84 ? 7.642 -1.787 -13.343 1.00 95.62 84 CYS A N 1
ATOM 609 C CA . CYS A 1 84 ? 6.388 -1.651 -12.623 1.00 95.62 84 CYS A CA 1
ATOM 610 C C . CYS A 1 84 ? 6.045 -0.189 -12.363 1.00 95.62 84 CYS A C 1
ATOM 612 O O . CYS A 1 84 ? 6.949 0.598 -12.071 1.00 95.62 84 CYS A O 1
ATOM 614 N N . PRO A 1 85 ? 4.755 0.173 -12.450 1.00 94.38 85 PRO A N 1
ATOM 615 C CA . PRO A 1 85 ? 4.314 1.505 -12.095 1.00 94.38 85 PRO A CA 1
ATOM 616 C C . PRO A 1 85 ? 4.467 1.728 -10.591 1.00 94.38 85 PRO A C 1
ATOM 618 O O . PRO A 1 85 ? 4.360 0.792 -9.793 1.00 94.38 85 PRO A O 1
ATOM 621 N N . ASP A 1 86 ? 4.635 2.987 -10.224 1.00 92.62 86 ASP A N 1
ATOM 622 C CA . ASP A 1 86 ? 4.344 3.430 -8.868 1.00 92.62 86 ASP A CA 1
ATOM 623 C C . ASP A 1 86 ? 2.825 3.610 -8.733 1.00 92.62 86 ASP A C 1
ATOM 625 O O . ASP A 1 86 ? 2.108 3.715 -9.729 1.00 92.62 86 ASP A O 1
ATOM 629 N N . TYR A 1 87 ? 2.301 3.643 -7.511 1.00 89.88 87 TYR A N 1
ATOM 630 C CA . TYR A 1 87 ? 0.870 3.839 -7.280 1.00 89.88 87 TYR A CA 1
ATOM 631 C C . TYR A 1 87 ? 0.632 5.123 -6.489 1.00 89.88 87 TYR A C 1
ATOM 633 O O . TYR A 1 87 ? 1.112 5.269 -5.367 1.00 89.88 87 TYR A O 1
ATOM 641 N N . ASP A 1 88 ? -0.128 6.046 -7.076 1.00 86.44 88 ASP A N 1
ATOM 642 C CA . ASP A 1 88 ? -0.613 7.248 -6.413 1.00 86.44 88 ASP A CA 1
ATOM 643 C C . ASP A 1 88 ? -1.865 6.924 -5.599 1.00 86.44 88 ASP A C 1
ATOM 645 O O . ASP A 1 88 ? -2.945 6.672 -6.140 1.00 86.44 88 ASP A O 1
ATOM 649 N N . CYS A 1 89 ? -1.722 6.945 -4.281 1.00 82.62 89 CYS A N 1
ATOM 650 C CA . CYS A 1 89 ? -2.820 6.738 -3.347 1.00 82.62 89 CYS A CA 1
ATOM 651 C C . CYS A 1 89 ? -3.377 8.062 -2.794 1.00 82.62 89 CYS A C 1
ATOM 653 O O . CYS A 1 89 ? -4.213 8.044 -1.894 1.00 82.62 89 CYS A O 1
ATOM 655 N N . ASN A 1 90 ? -2.980 9.220 -3.337 1.00 71.94 90 ASN A N 1
ATOM 656 C CA . ASN A 1 90 ? -3.400 10.532 -2.835 1.00 71.94 90 ASN A CA 1
ATOM 657 C C . ASN A 1 90 ? -4.922 10.757 -2.930 1.00 71.94 90 ASN A C 1
ATOM 659 O O . ASN A 1 90 ? -5.470 11.566 -2.190 1.00 71.94 90 ASN A O 1
ATOM 663 N N . SER A 1 91 ? -5.637 10.018 -3.787 1.00 58.94 91 SER A N 1
ATOM 664 C CA . SER A 1 91 ? -7.111 10.073 -3.859 1.00 58.94 91 SER A CA 1
ATOM 665 C C . SER A 1 91 ? -7.829 9.265 -2.765 1.00 58.94 91 SER A C 1
ATOM 667 O O . SER A 1 91 ? -9.011 9.499 -2.527 1.00 58.94 91 SER A O 1
ATOM 669 N N . LEU A 1 92 ? -7.129 8.376 -2.051 1.00 52.91 92 LEU A N 1
ATOM 670 C CA . LEU A 1 92 ? -7.582 7.812 -0.766 1.00 52.91 92 LEU A CA 1
ATOM 671 C C . LEU A 1 92 ? -7.342 8.781 0.401 1.00 52.91 92 LEU A C 1
ATOM 673 O O . LEU A 1 92 ? -7.896 8.620 1.481 1.00 52.91 92 LEU A O 1
ATOM 677 N N . HIS A 1 93 ? -6.535 9.802 0.130 1.00 51.72 93 HIS A N 1
ATOM 678 C CA . HIS A 1 93 ? -6.003 10.805 1.034 1.00 51.72 93 HIS A CA 1
ATOM 679 C C . HIS A 1 93 ? -6.456 12.212 0.599 1.00 51.72 93 HIS A C 1
ATOM 681 O O . HIS A 1 93 ? -5.752 13.202 0.783 1.00 51.72 93 HIS A O 1
ATOM 687 N N . ALA A 1 94 ? -7.682 12.352 0.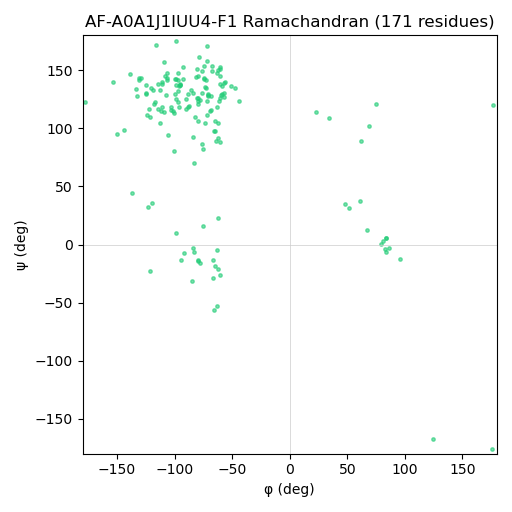076 1.00 51.16 94 ALA A N 1
ATOM 688 C CA . ALA A 1 94 ? -8.338 13.665 0.022 1.00 51.16 94 ALA A CA 1
ATOM 689 C C . ALA A 1 94 ? -8.600 14.239 1.441 1.00 51.16 94 ALA A C 1
ATOM 691 O O . ALA A 1 94 ? -9.018 15.389 1.575 1.00 51.16 94 ALA A O 1
ATOM 692 N N . SER A 1 95 ? -8.310 13.457 2.490 1.00 52.44 95 SER A N 1
ATOM 693 C CA . SER A 1 95 ? -8.141 13.865 3.889 1.00 52.44 95 SER A CA 1
ATOM 694 C C . SER A 1 95 ? -6.690 14.148 4.323 1.00 52.44 95 SER A C 1
ATOM 696 O O . SER A 1 95 ? -6.507 14.764 5.366 1.00 52.44 95 SER A O 1
ATOM 698 N N . ASP A 1 96 ? -5.650 13.777 3.565 1.00 60.62 96 ASP A N 1
ATOM 699 C CA . ASP A 1 96 ? -4.266 13.707 4.085 1.00 60.62 96 ASP A CA 1
ATOM 700 C C . ASP A 1 96 ? -3.245 14.551 3.327 1.00 60.62 96 ASP A C 1
ATOM 702 O O . ASP A 1 96 ? -2.051 14.268 3.320 1.00 60.62 96 ASP A O 1
ATOM 706 N N . VAL A 1 97 ? -3.682 15.687 2.793 1.00 58.47 97 VAL A N 1
ATOM 707 C CA . VAL A 1 97 ? -2.767 16.837 2.654 1.00 58.47 97 VAL A CA 1
ATOM 708 C C . VAL A 1 97 ? -2.699 17.637 3.971 1.00 58.47 97 VAL A C 1
ATOM 710 O O . VAL A 1 97 ? -1.914 18.570 4.104 1.00 58.47 97 VAL A O 1
ATOM 713 N N . ASN A 1 98 ? -3.477 17.238 4.986 1.00 57.62 98 ASN A N 1
ATOM 714 C CA . ASN A 1 98 ? -3.411 17.781 6.342 1.00 57.62 98 ASN A CA 1
ATOM 715 C C . ASN A 1 98 ? -3.498 16.663 7.399 1.00 57.62 98 ASN A C 1
ATOM 717 O O . ASN A 1 98 ? -4.237 16.779 8.375 1.00 57.62 98 ASN A O 1
ATOM 721 N N . CYS A 1 99 ? -2.766 15.560 7.179 1.00 63.09 99 CYS A N 1
ATOM 722 C CA . CYS A 1 99 ? -2.547 14.542 8.207 1.00 63.09 99 CYS A CA 1
ATOM 723 C C . CYS A 1 99 ? -1.791 15.217 9.356 1.00 63.09 99 CYS A C 1
ATOM 725 O O . CYS A 1 99 ? -0.619 15.573 9.233 1.00 63.09 99 CYS A O 1
ATOM 727 N N . HIS A 1 100 ? -2.508 15.498 10.437 1.00 68.94 100 HIS A N 1
ATOM 728 C CA . HIS A 1 100 ? -1.953 16.160 11.600 1.00 68.94 100 HIS A CA 1
ATOM 729 C C . HIS A 1 100 ? -1.553 15.113 12.640 1.00 68.94 100 HIS A C 1
ATOM 731 O O . HIS A 1 100 ? -2.321 14.197 12.936 1.00 68.94 100 HIS A O 1
ATOM 737 N N . ASP A 1 101 ? -0.376 15.283 13.243 1.00 81.75 101 ASP A N 1
ATOM 738 C CA . ASP A 1 101 ? 0.157 14.373 14.268 1.00 81.75 101 ASP A CA 1
ATOM 739 C C . ASP A 1 101 ? -0.527 14.529 15.641 1.00 81.75 101 ASP A C 1
ATOM 741 O O . ASP A 1 101 ? -0.001 14.102 16.675 1.00 81.75 101 ASP A O 1
ATOM 745 N N . THR A 1 102 ? -1.694 15.179 15.684 1.00 84.56 102 THR A N 1
ATOM 746 C CA . THR A 1 102 ? -2.489 15.327 16.903 1.00 84.56 102 THR A CA 1
ATOM 747 C C . THR A 1 102 ? -3.975 15.139 16.627 1.00 84.56 102 THR A C 1
ATOM 749 O O . THR A 1 102 ? -4.484 15.489 15.562 1.00 84.56 102 THR A O 1
ATOM 752 N N . CYS A 1 103 ? -4.678 14.588 17.611 1.00 89.94 103 CYS A N 1
ATOM 753 C CA . CYS A 1 103 ? -6.130 14.502 17.635 1.00 89.94 103 CYS A CA 1
ATOM 754 C C . CYS A 1 103 ? -6.695 15.659 18.461 1.00 89.94 103 CYS A C 1
ATOM 756 O O . CYS A 1 103 ? -6.089 16.072 19.452 1.00 89.94 103 CYS A O 1
ATOM 758 N N . THR A 1 104 ? -7.877 16.159 18.101 1.00 89.44 104 THR A N 1
ATOM 759 C CA . THR A 1 104 ? -8.575 17.192 18.879 1.00 89.44 104 THR A CA 1
ATOM 760 C C . THR A 1 104 ? -9.902 16.652 19.391 1.00 89.44 104 THR A C 1
ATOM 762 O O . THR A 1 104 ? -10.748 16.244 18.597 1.00 89.44 104 THR A O 1
ATOM 765 N N . LYS A 1 105 ? -10.101 16.686 20.710 1.00 88.75 105 LYS A N 1
ATOM 766 C CA . LYS A 1 105 ? -11.374 16.357 21.360 1.00 88.75 105 LYS A CA 1
ATOM 767 C C . LYS A 1 105 ? -11.709 17.440 22.386 1.00 88.75 105 LYS A C 1
ATOM 769 O O . LYS A 1 105 ? -10.844 17.815 23.167 1.00 88.75 105 LYS A O 1
ATOM 774 N N . ASP A 1 106 ? -12.916 18.005 22.313 1.00 87.31 106 ASP A N 1
ATOM 775 C CA . ASP A 1 106 ? -13.403 19.082 23.199 1.00 87.31 106 ASP A CA 1
ATOM 776 C C . ASP A 1 106 ? -12.466 20.301 23.317 1.00 87.31 106 ASP A C 1
ATOM 778 O O . ASP A 1 106 ? -12.386 20.974 24.342 1.00 87.31 106 ASP A O 1
ATOM 782 N N . GLY A 1 107 ? -11.729 20.596 22.241 1.00 85.50 107 GLY A N 1
ATOM 783 C CA . GLY A 1 107 ? -10.744 21.681 22.198 1.00 85.50 107 GLY A CA 1
ATOM 784 C C . GLY A 1 107 ? -9.396 21.355 22.855 1.00 85.50 107 GLY A C 1
ATOM 785 O O . GLY A 1 107 ? -8.504 22.203 22.842 1.00 85.50 107 GLY A O 1
ATOM 786 N N . GLN A 1 108 ? -9.217 20.143 23.384 1.00 90.62 108 GLN A N 1
ATOM 787 C CA . GLN A 1 108 ? -7.941 19.625 23.867 1.00 90.62 108 GLN A CA 1
ATOM 788 C C . GLN A 1 108 ? -7.213 18.839 22.768 1.00 90.62 108 GLN A C 1
ATOM 790 O O . GLN A 1 108 ? -7.827 18.118 21.982 1.00 90.62 108 GLN A O 1
ATOM 795 N N . PHE A 1 109 ? -5.886 18.976 22.735 1.00 91.19 109 PHE A N 1
ATOM 796 C CA . PHE A 1 109 ? -5.009 18.284 21.794 1.00 91.19 109 PHE A CA 1
ATOM 797 C C . PHE A 1 109 ? -4.368 17.054 22.438 1.00 91.19 109 PHE A C 1
ATOM 799 O O . PHE A 1 109 ? -3.884 17.114 23.570 1.00 91.19 109 PHE A O 1
ATOM 806 N N . TYR A 1 110 ? -4.333 15.964 21.682 1.00 91.25 110 TYR A N 1
ATOM 807 C CA . TYR A 1 110 ? -3.807 14.663 22.077 1.00 91.25 110 TYR A CA 1
ATOM 808 C C . TYR A 1 110 ? -2.745 14.231 21.074 1.00 91.25 110 TYR A C 1
ATOM 810 O O . TYR A 1 110 ? -2.980 14.263 19.869 1.00 91.25 110 TYR A O 1
ATOM 818 N N . SER A 1 111 ? -1.572 13.831 21.554 1.00 91.75 111 SER A N 1
ATOM 819 C CA . SER A 1 111 ? -0.521 13.282 20.692 1.00 91.75 111 SER A CA 1
ATOM 820 C C . SER A 1 111 ? -0.863 11.856 20.259 1.00 91.75 111 SER A C 1
ATOM 822 O O . SER A 1 111 ? -1.553 11.138 20.988 1.00 91.75 111 SER A O 1
ATOM 824 N N . ILE A 1 112 ? -0.346 11.420 19.110 1.00 90.50 112 ILE A N 1
ATOM 825 C CA . ILE A 1 112 ? -0.481 10.028 18.655 1.00 90.50 112 ILE A CA 1
ATOM 826 C C . ILE A 1 112 ? -0.060 9.049 19.766 1.00 90.50 112 ILE A C 1
ATOM 828 O O . ILE A 1 112 ? 0.940 9.250 20.455 1.00 90.50 112 ILE A O 1
ATOM 832 N N . GLY A 1 113 ? -0.854 7.995 19.947 1.00 89.31 113 GLY A N 1
ATOM 833 C CA . GLY A 1 113 ? -0.667 6.955 20.957 1.00 89.31 113 GLY A CA 1
ATOM 834 C C . GLY A 1 113 ? -1.214 7.298 22.343 1.00 89.31 113 GLY A C 1
ATOM 835 O O . GLY A 1 113 ? -1.218 6.426 23.208 1.00 89.31 113 GLY A O 1
ATOM 836 N N . SER A 1 114 ? -1.688 8.526 22.579 1.00 91.44 114 SER A N 1
ATOM 837 C CA . SER A 1 114 ? -2.292 8.886 23.867 1.00 91.44 114 SER A CA 1
ATOM 838 C C . SER A 1 114 ? -3.736 8.400 23.993 1.00 91.44 114 SER A C 1
ATOM 840 O O . SER A 1 114 ? -4.489 8.387 23.015 1.00 91.44 114 SER A O 1
ATOM 842 N N . GLU A 1 115 ? -4.109 8.011 25.214 1.00 91.50 115 GLU A N 1
ATOM 843 C CA . GLU A 1 115 ? -5.489 7.696 25.571 1.00 91.50 115 GLU A CA 1
ATOM 844 C C . GLU A 1 115 ? -6.322 8.978 25.666 1.00 91.50 115 GLU A C 1
ATOM 846 O O . GLU A 1 115 ? -5.906 9.981 26.255 1.00 91.50 115 GLU A O 1
ATOM 851 N N . ILE A 1 116 ? -7.512 8.932 25.080 1.00 91.25 116 ILE A N 1
ATOM 852 C CA . ILE A 1 116 ? -8.465 10.032 25.041 1.00 91.25 116 ILE A CA 1
ATOM 853 C C . ILE A 1 116 ? -9.621 9.690 25.994 1.00 91.25 116 ILE A C 1
ATOM 855 O O . ILE A 1 116 ? -10.181 8.598 25.874 1.00 91.25 116 ILE A O 1
ATOM 859 N N . PRO A 1 117 ? -9.999 10.594 26.921 1.00 87.00 117 PRO A N 1
ATOM 860 C CA . PRO A 1 117 ? -11.107 10.372 27.847 1.00 87.00 117 PRO A CA 1
ATOM 861 C C . PRO A 1 117 ? -12.406 10.054 27.106 1.00 87.00 117 PRO A C 1
ATOM 863 O O . PRO A 1 117 ? -12.702 10.693 26.098 1.00 87.00 117 PRO A O 1
ATOM 866 N N . SER A 1 118 ? -13.191 9.107 27.613 1.00 81.31 118 SER A N 1
ATOM 867 C CA . SER A 1 118 ? -14.547 8.812 27.133 1.00 81.31 118 SER A CA 1
ATOM 868 C C . SER A 1 118 ? -15.567 9.524 28.022 1.00 81.31 118 SER A C 1
ATOM 870 O O . SER A 1 118 ? -15.455 9.443 29.242 1.00 81.31 118 SER A O 1
ATOM 872 N N . ASP A 1 119 ? -16.539 10.225 27.430 1.00 78.12 119 ASP A N 1
ATOM 873 C CA . ASP A 1 119 ? -17.458 11.091 28.193 1.00 78.12 119 ASP A CA 1
ATOM 874 C C . ASP A 1 119 ? -18.653 10.328 28.775 1.00 78.12 119 ASP A C 1
ATOM 876 O O . ASP A 1 119 ? -19.126 10.660 29.859 1.00 78.12 119 ASP A O 1
ATOM 880 N N . ASP A 1 120 ? -19.108 9.278 28.082 1.00 79.94 120 ASP A N 1
ATOM 881 C CA . ASP A 1 120 ? -20.383 8.613 28.387 1.00 79.94 120 ASP A CA 1
ATOM 882 C C . ASP A 1 120 ? -20.256 7.117 28.718 1.00 79.94 120 ASP A C 1
ATOM 884 O O . ASP A 1 120 ? -21.131 6.554 29.377 1.00 79.94 120 ASP A O 1
ATOM 888 N N . ASP A 1 121 ? -19.181 6.457 28.275 1.00 86.94 121 ASP A N 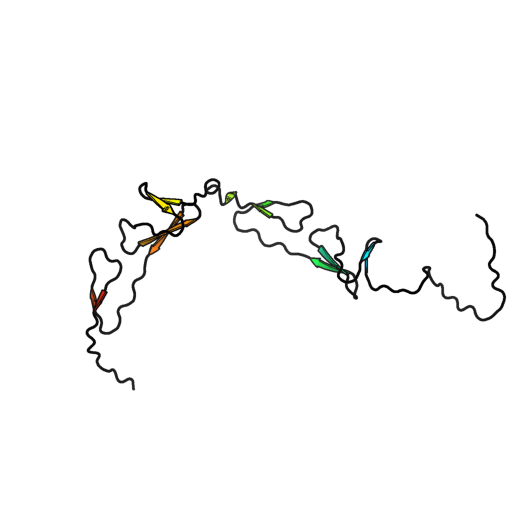1
ATOM 889 C CA . ASP A 1 121 ? -18.994 5.014 28.442 1.00 86.94 121 ASP A CA 1
ATOM 890 C C . ASP A 1 121 ? -17.667 4.712 29.159 1.00 86.94 121 ASP A C 1
ATOM 892 O O . ASP A 1 121 ? -16.602 4.895 28.558 1.00 86.94 121 ASP A O 1
ATOM 896 N N . PRO A 1 122 ? -17.697 4.210 30.413 1.00 86.88 122 PRO A N 1
ATOM 897 C CA . PRO A 1 122 ? -16.483 3.850 31.139 1.00 86.88 122 PRO A CA 1
ATOM 898 C C . PRO A 1 122 ? -15.722 2.692 30.481 1.00 86.88 122 PRO A C 1
ATOM 900 O O . PRO A 1 122 ? -14.544 2.505 30.782 1.00 86.88 122 PRO A O 1
ATOM 903 N N . CYS A 1 123 ? -16.367 1.912 29.607 1.00 90.25 123 CYS A N 1
ATOM 904 C CA . CYS A 1 123 ? -15.748 0.820 28.860 1.00 90.25 123 CYS A CA 1
ATOM 905 C C . CYS A 1 123 ? -15.194 1.235 27.500 1.00 90.25 123 CYS A C 1
ATOM 907 O O . CYS A 1 123 ? -14.510 0.435 26.862 1.00 90.25 123 CYS A O 1
ATOM 909 N N . SER A 1 124 ? -15.442 2.459 27.042 1.00 92.06 124 SER A N 1
ATOM 910 C CA . SER A 1 124 ? -14.836 2.951 25.811 1.00 92.06 124 SER A CA 1
ATOM 911 C C . SER A 1 124 ? -13.406 3.403 26.094 1.00 92.06 124 SER A C 1
ATOM 913 O O . SER A 1 124 ? -13.174 4.312 26.892 1.00 92.06 124 SER A O 1
ATOM 915 N N . VAL A 1 125 ? -12.439 2.797 25.410 1.00 90.31 125 VAL A N 1
ATOM 916 C CA . VAL A 1 125 ? -11.037 3.223 25.423 1.00 90.31 125 VAL A CA 1
ATOM 917 C C . VAL A 1 125 ? -10.706 3.777 24.050 1.00 90.31 125 VAL A C 1
ATOM 919 O O . VAL A 1 125 ? -10.785 3.061 23.051 1.00 90.31 125 VAL A O 1
ATOM 922 N N . CYS A 1 126 ? -10.348 5.055 23.998 1.00 93.19 126 CYS A N 1
ATOM 923 C CA . CYS A 1 126 ? -10.011 5.753 22.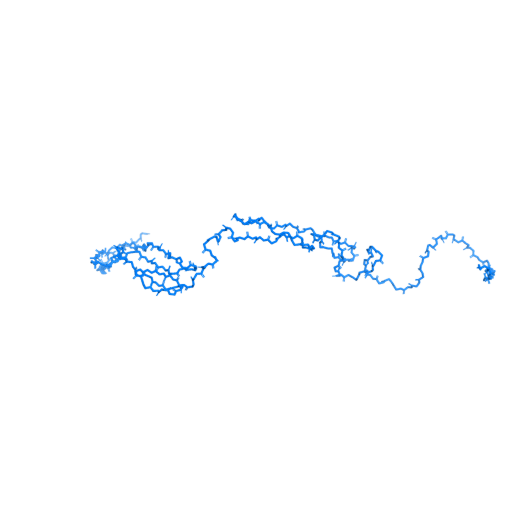767 1.00 93.19 126 CYS A CA 1
ATOM 924 C C . CYS A 1 126 ? -8.521 6.075 22.729 1.00 93.19 126 CYS A C 1
ATOM 926 O O . CYS A 1 126 ? -7.960 6.516 23.725 1.00 93.19 126 CYS A O 1
ATOM 928 N N . ILE 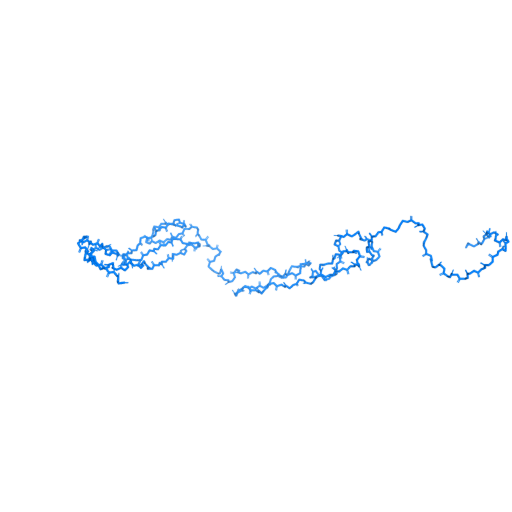A 1 127 ? -7.886 5.892 21.575 1.00 93.38 127 ILE A N 1
ATOM 929 C CA . ILE A 1 127 ? -6.477 6.217 21.352 1.00 93.38 127 ILE A CA 1
ATOM 930 C C . ILE A 1 127 ? -6.373 7.158 20.156 1.00 93.38 127 ILE A C 1
ATOM 932 O O . ILE A 1 127 ? -7.033 6.958 19.129 1.00 93.38 127 ILE A O 1
ATOM 936 N N . CYS A 1 128 ? -5.526 8.179 20.281 1.00 92.56 128 CYS A N 1
ATOM 937 C CA . CYS A 1 128 ? -5.167 9.016 19.148 1.00 92.56 128 CYS A CA 1
ATOM 938 C C . CYS A 1 128 ? -4.317 8.215 18.156 1.00 92.56 128 CYS A C 1
ATOM 940 O O . CYS A 1 128 ? -3.207 7.784 18.469 1.00 92.56 128 CYS A O 1
ATOM 942 N N . SER A 1 129 ? -4.850 7.992 16.964 1.00 89.44 129 SER A N 1
ATOM 943 C CA . SER A 1 129 ? -4.180 7.322 15.857 1.00 89.44 129 SER A CA 1
ATOM 944 C C . SER A 1 129 ? -3.616 8.352 14.879 1.00 89.44 129 SER A C 1
ATOM 946 O O . SER A 1 129 ? -3.801 9.560 15.028 1.00 89.44 129 SER A O 1
ATOM 948 N N . GLU A 1 130 ? -2.890 7.864 13.883 1.00 85.50 130 GLU A N 1
ATOM 949 C CA . GLU A 1 130 ? -2.262 8.701 12.868 1.00 85.50 130 GLU A CA 1
ATOM 950 C C . GLU A 1 130 ? -3.317 9.503 12.086 1.00 85.50 130 GLU A C 1
ATOM 952 O O . GLU A 1 130 ? -4.480 9.096 11.947 1.00 85.50 130 GLU A O 1
ATOM 957 N N . CYS A 1 131 ? -2.905 10.676 11.604 1.00 80.88 131 CYS A N 1
ATOM 958 C CA . CYS A 1 131 ? -3.747 11.611 10.856 1.00 80.88 131 CYS A CA 1
ATOM 959 C C . CYS A 1 131 ? -4.963 12.140 11.628 1.00 80.88 131 CYS A C 1
ATOM 961 O O . CYS A 1 131 ? -6.043 12.321 11.070 1.00 80.88 131 CYS A O 1
ATOM 963 N N . GLY A 1 132 ? -4.788 12.385 12.929 1.00 79.81 132 GLY A N 1
ATOM 964 C CA . GLY A 1 132 ? -5.812 12.976 13.793 1.00 79.81 132 GLY A CA 1
ATOM 965 C C . GLY A 1 132 ? -7.033 12.085 14.034 1.00 79.81 132 GLY A C 1
ATOM 966 O O . GLY A 1 132 ? -8.051 12.558 14.543 1.00 79.81 132 GLY A O 1
ATOM 967 N N . ASN A 1 133 ? -6.953 10.800 13.682 1.00 86.88 133 ASN A N 1
ATOM 968 C CA . ASN A 1 133 ? -8.059 9.866 13.830 1.00 86.88 133 ASN A CA 1
ATOM 969 C C . ASN A 1 133 ? -8.149 9.354 15.264 1.00 86.88 133 ASN A C 1
ATOM 971 O O . ASN A 1 133 ? -7.206 8.768 15.787 1.00 86.88 133 ASN A O 1
ATOM 975 N N . ILE A 1 134 ? -9.318 9.482 15.884 1.00 89.56 134 ILE A N 1
ATOM 976 C CA . ILE A 1 134 ? -9.576 8.887 17.196 1.00 89.56 134 ILE A CA 1
ATOM 977 C C . ILE A 1 134 ? -10.136 7.482 16.987 1.00 89.56 134 ILE A C 1
ATOM 979 O O . ILE A 1 134 ? -11.219 7.316 16.425 1.00 89.56 134 ILE A O 1
ATOM 983 N N . LYS A 1 135 ? -9.402 6.462 17.439 1.00 92.75 135 LYS A N 1
ATOM 984 C CA . LYS A 1 135 ? -9.853 5.067 17.395 1.00 92.75 135 LYS A CA 1
ATOM 985 C C . LYS A 1 135 ? -10.303 4.622 18.773 1.00 92.75 135 LYS A C 1
ATOM 987 O O . LYS A 1 135 ? -9.486 4.539 19.681 1.00 92.75 135 LYS A O 1
ATOM 992 N N . CYS A 1 136 ? -11.587 4.311 18.900 1.00 92.44 136 CYS A N 1
ATOM 993 C CA . CYS A 1 136 ? -12.175 3.799 20.130 1.00 92.44 136 CYS A CA 1
ATOM 994 C C . CYS A 1 136 ? -12.484 2.309 20.011 1.00 92.44 136 CYS A C 1
ATOM 996 O O . CYS A 1 136 ? -12.947 1.837 18.972 1.00 92.44 136 CYS A O 1
ATOM 998 N N . SER A 1 137 ? -12.247 1.584 21.093 1.00 92.19 137 SER A N 1
ATOM 999 C CA . SER A 1 137 ? -12.614 0.184 21.258 1.00 92.19 137 SER A CA 1
ATOM 1000 C C . SER A 1 137 ? -13.325 -0.000 22.587 1.00 92.19 137 SER A C 1
ATOM 1002 O O . SER A 1 137 ? -12.944 0.612 23.584 1.00 92.19 137 SER A O 1
ATOM 1004 N N . THR A 1 138 ? -14.325 -0.873 22.612 1.00 92.19 138 THR A N 1
ATOM 1005 C CA . THR A 1 138 ? -14.980 -1.276 23.855 1.00 92.19 138 THR A CA 1
ATOM 1006 C C . THR A 1 138 ? -14.123 -2.316 24.566 1.00 92.19 138 THR A C 1
ATOM 1008 O O . THR A 1 138 ? -13.753 -3.333 23.979 1.00 92.19 138 THR A O 1
ATOM 1011 N N . LEU A 1 139 ? -13.806 -2.059 25.829 1.00 90.75 139 LEU A N 1
ATOM 1012 C CA . LEU A 1 139 ? -13.145 -3.007 26.709 1.00 90.75 139 LEU A CA 1
ATOM 1013 C C . LEU A 1 139 ? -14.122 -4.125 27.085 1.00 90.75 139 LEU A C 1
ATOM 1015 O O . LEU A 1 139 ? -15.184 -3.875 27.652 1.00 90.75 139 LEU A O 1
ATOM 1019 N N . GLU A 1 140 ? -13.736 -5.367 26.807 1.00 92.31 140 GLU A N 1
ATOM 1020 C CA . GLU A 1 140 ? -14.451 -6.546 27.288 1.00 92.31 140 GLU A CA 1
ATOM 1021 C C . GLU A 1 140 ? -13.924 -6.951 28.670 1.00 92.31 140 GLU A C 1
ATOM 1023 O O . GLU A 1 140 ? -12.717 -7.088 28.882 1.00 92.31 140 GLU A O 1
ATOM 1028 N N . CYS A 1 141 ? -14.831 -7.147 29.626 1.00 91.19 141 CYS A N 1
ATOM 1029 C CA . CYS A 1 141 ? -14.468 -7.567 30.975 1.00 91.19 141 CYS A CA 1
ATOM 1030 C C . CYS A 1 141 ? -14.224 -9.075 31.059 1.00 91.19 141 CYS A C 1
ATOM 1032 O O . CYS A 1 141 ? -14.842 -9.866 30.345 1.00 91.19 141 CYS A O 1
ATOM 1034 N N . ASP A 1 142 ? -13.361 -9.480 31.993 1.00 91.00 1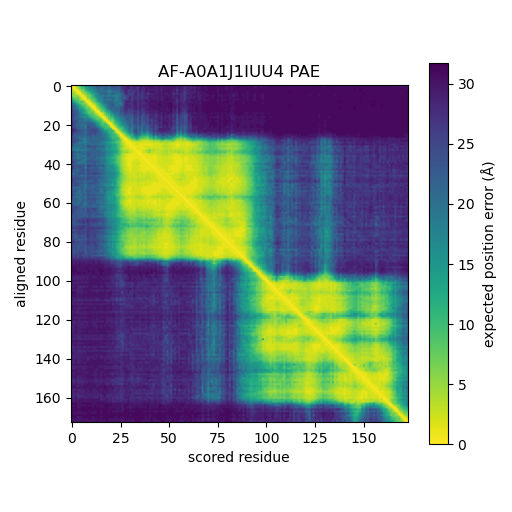42 ASP A N 1
ATOM 1035 C CA . ASP A 1 142 ? -13.119 -10.898 32.260 1.00 91.00 142 ASP A CA 1
ATOM 1036 C C . ASP A 1 142 ? -14.400 -11.593 32.754 1.00 91.00 142 ASP A C 1
ATOM 1038 O O . ASP A 1 142 ? -15.269 -10.999 33.403 1.00 91.00 142 ASP A O 1
ATOM 1042 N N . SER A 1 143 ? -14.510 -12.880 32.447 1.00 88.38 143 SER A N 1
ATOM 1043 C CA . SER A 1 143 ? -15.629 -13.704 32.882 1.00 88.38 143 SER A CA 1
ATOM 1044 C C . SER A 1 143 ? -15.507 -14.045 34.366 1.00 88.38 143 SER A C 1
ATOM 1046 O O . SER A 1 143 ? -14.428 -14.332 34.886 1.00 88.38 143 SER A O 1
ATOM 1048 N N . ILE A 1 144 ? -16.646 -14.068 35.060 1.00 86.19 144 ILE A N 1
ATOM 1049 C CA . ILE A 1 144 ? -16.689 -14.428 36.478 1.00 86.19 144 ILE A CA 1
ATOM 1050 C C . ILE A 1 144 ? -16.165 -15.854 36.698 1.00 86.19 144 ILE A C 1
ATOM 1052 O O . ILE A 1 144 ? -16.640 -16.819 36.095 1.00 86.19 144 ILE A O 1
ATOM 1056 N N . ARG A 1 145 ? -15.182 -15.999 37.591 1.00 83.25 145 ARG A N 1
ATOM 1057 C CA . ARG A 1 145 ? -14.658 -17.313 37.986 1.00 83.25 145 ARG A CA 1
ATOM 1058 C C . ARG A 1 145 ? -15.617 -18.020 38.941 1.00 83.25 145 ARG A C 1
ATOM 1060 O O . ARG A 1 145 ? -16.305 -17.387 39.742 1.00 83.25 145 ARG A O 1
ATOM 1067 N N . PHE A 1 146 ? -15.632 -19.351 38.877 1.00 82.69 146 PHE A N 1
ATOM 1068 C CA . PHE A 1 146 ? -16.447 -20.179 39.765 1.00 82.69 146 PHE A CA 1
ATOM 1069 C C . PHE A 1 146 ? -16.110 -19.900 41.238 1.00 82.69 146 PHE A C 1
ATOM 1071 O O . PHE A 1 146 ? -14.940 -19.906 41.616 1.00 82.69 146 PHE A O 1
ATOM 1078 N N . GLY A 1 147 ? -17.136 -19.660 42.060 1.00 80.25 147 GLY A N 1
ATOM 1079 C CA . GLY A 1 147 ? -16.976 -19.339 43.484 1.00 80.25 147 GLY A CA 1
ATOM 1080 C C . GLY A 1 147 ? -16.688 -17.864 43.795 1.00 80.25 147 GLY A C 1
ATOM 1081 O O . GLY A 1 147 ? -16.459 -17.531 44.953 1.00 80.25 147 GLY A O 1
ATOM 1082 N N . CYS A 1 148 ? -16.718 -16.976 42.801 1.00 86.38 148 CYS A N 1
ATOM 1083 C CA . CYS A 1 148 ? -16.564 -15.536 43.001 1.00 86.38 148 CYS A CA 1
ATOM 1084 C C . CYS A 1 148 ? -17.886 -14.797 42.767 1.00 86.38 148 CYS A C 1
ATOM 1086 O O . CYS A 1 148 ? -18.762 -15.274 42.045 1.00 86.38 148 CYS A O 1
ATOM 1088 N N . LYS A 1 149 ? -18.013 -13.602 43.349 1.00 89.56 149 LYS A N 1
ATOM 1089 C CA . LYS A 1 149 ? -19.122 -12.671 43.114 1.00 89.56 149 LYS A CA 1
ATOM 1090 C C . LYS A 1 149 ? -18.617 -11.420 42.399 1.00 89.56 149 LYS A C 1
ATOM 1092 O O . LYS A 1 149 ? -17.632 -10.826 42.829 1.00 89.56 149 LYS A O 1
ATOM 1097 N N . ALA A 1 150 ? -19.322 -11.010 41.345 1.00 91.06 150 ALA A N 1
ATOM 1098 C CA . ALA A 1 150 ? -19.102 -9.732 40.677 1.00 91.06 150 ALA A CA 1
ATOM 1099 C C . ALA A 1 150 ? -19.692 -8.582 41.508 1.00 91.06 150 ALA A C 1
ATOM 1101 O O . ALA A 1 150 ? -20.852 -8.635 41.930 1.00 91.06 150 ALA A O 1
ATOM 1102 N N . ILE A 1 151 ? -18.892 -7.546 41.733 1.00 93.19 151 ILE A N 1
ATOM 1103 C CA . ILE A 1 151 ? -19.261 -6.321 42.438 1.00 93.19 151 ILE A CA 1
ATOM 1104 C C . ILE A 1 151 ? -19.034 -5.157 41.478 1.00 93.19 151 ILE A C 1
ATOM 1106 O O . ILE A 1 151 ? -17.895 -4.813 41.160 1.00 93.19 151 ILE A O 1
ATOM 1110 N N . TYR A 1 152 ? -20.132 -4.564 41.019 1.00 92.06 152 TYR A N 1
ATOM 1111 C CA . TYR A 1 152 ? -20.122 -3.406 40.132 1.00 92.06 152 TYR A CA 1
ATOM 1112 C C . TYR A 1 152 ? -20.020 -2.126 40.953 1.00 92.06 152 TYR A C 1
ATOM 1114 O O . TYR A 1 152 ? -20.747 -1.954 41.934 1.00 92.06 152 TYR A O 1
ATOM 1122 N N . VAL A 1 153 ? -19.124 -1.239 40.540 1.00 92.75 153 VAL A N 1
ATOM 1123 C CA . VAL A 1 153 ? -18.943 0.081 41.141 1.00 92.75 153 VAL A CA 1
ATOM 1124 C C . VAL A 1 153 ? -19.327 1.124 40.103 1.00 92.75 153 VAL A C 1
ATOM 1126 O O . VAL A 1 153 ? -18.996 0.991 38.927 1.00 92.75 153 VAL A O 1
ATOM 1129 N N . GLU A 1 154 ? -20.045 2.153 40.539 1.00 90.12 154 GLU A N 1
ATOM 1130 C CA . GLU A 1 154 ? -20.458 3.256 39.677 1.00 90.12 154 GLU A CA 1
ATOM 1131 C C . GLU A 1 154 ? -19.231 3.954 39.062 1.00 90.12 154 GLU A C 1
ATOM 1133 O O . GLU A 1 154 ? -18.275 4.281 39.765 1.00 90.12 154 GLU A O 1
ATOM 1138 N N . GLY A 1 155 ? -19.240 4.136 37.738 1.00 85.00 155 GLY A N 1
ATOM 1139 C CA . GLY A 1 155 ? -18.142 4.753 36.984 1.00 85.00 155 GLY A CA 1
ATOM 1140 C C . GLY A 1 155 ? -16.974 3.825 36.621 1.00 85.00 155 GLY A C 1
ATOM 1141 O O . GLY A 1 155 ? -16.074 4.255 35.906 1.00 85.00 155 GLY A O 1
ATOM 1142 N N . GLN A 1 156 ? -16.967 2.561 37.060 1.00 90.06 156 GLN A N 1
ATOM 1143 C CA . GLN A 1 156 ? -15.983 1.568 36.610 1.00 90.06 156 GLN A CA 1
ATOM 1144 C C . GLN A 1 156 ? -16.539 0.735 35.456 1.00 90.06 156 GLN A C 1
ATOM 1146 O O . GLN A 1 156 ? -17.681 0.287 35.513 1.00 90.06 156 GLN A O 1
ATOM 1151 N N . CYS A 1 157 ? -15.712 0.473 34.438 1.00 90.94 157 CYS A N 1
ATOM 1152 C CA . CYS A 1 157 ? -16.104 -0.416 33.344 1.00 90.94 157 CYS A CA 1
ATOM 1153 C C . CYS A 1 157 ? -16.359 -1.842 33.838 1.00 90.94 157 CYS A C 1
ATOM 1155 O O . CYS A 1 157 ? -17.417 -2.421 33.597 1.00 90.94 157 CYS A O 1
ATOM 1157 N N . CYS A 1 158 ? -15.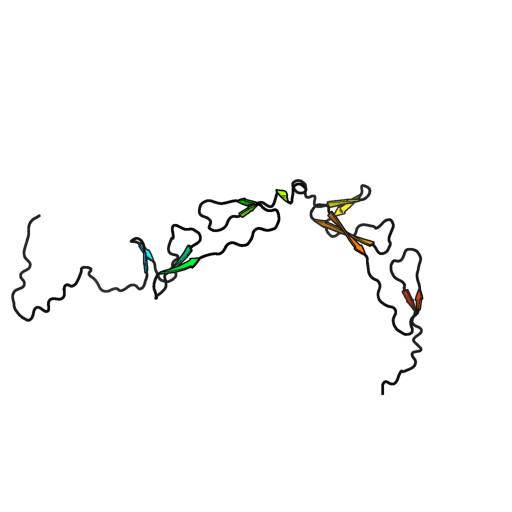381 -2.411 34.546 1.00 93.00 158 CYS A N 1
ATOM 1158 C CA . CYS A 1 158 ? -15.413 -3.817 34.916 1.00 93.00 158 CYS A CA 1
ATOM 1159 C C . CYS A 1 158 ? -15.722 -4.031 36.397 1.00 93.00 158 CYS A C 1
ATOM 1161 O O . CYS A 1 158 ? -15.243 -3.271 37.244 1.00 93.00 158 CYS A O 1
ATOM 1163 N N . PRO A 1 159 ? -16.494 -5.084 36.730 1.00 92.38 159 PRO A N 1
ATOM 1164 C CA . PRO A 1 159 ? -16.752 -5.439 38.111 1.00 92.38 159 PRO A CA 1
ATOM 1165 C C . PRO A 1 159 ? -15.473 -5.928 38.788 1.00 92.38 159 PRO A C 1
ATOM 1167 O O . PRO A 1 159 ? -14.621 -6.578 38.182 1.00 92.38 159 PRO A O 1
ATOM 1170 N N . SER A 1 160 ? -15.388 -5.693 40.090 1.00 91.44 160 SER A N 1
ATOM 1171 C CA . SER A 1 160 ? -14.418 -6.385 40.932 1.00 91.44 160 SER A CA 1
ATOM 1172 C C . SER A 1 160 ? -14.947 -7.772 41.306 1.00 91.44 160 SER A C 1
ATOM 1174 O O . SER A 1 160 ? -16.149 -7.958 41.510 1.00 91.44 160 SER A O 1
ATOM 1176 N N . PHE A 1 161 ? -14.061 -8.765 41.388 1.00 91.19 161 PHE A N 1
ATOM 1177 C CA . PHE A 1 161 ? -14.430 -10.119 41.799 1.00 91.19 161 PHE A CA 1
ATOM 1178 C C . PHE A 1 161 ? -13.995 -10.372 43.237 1.00 91.19 161 PHE A C 1
ATOM 1180 O O . PHE A 1 161 ? -12.806 -10.352 43.550 1.00 91.19 161 PHE A O 1
ATOM 1187 N N . GLN A 1 162 ? -14.963 -10.645 44.107 1.00 90.31 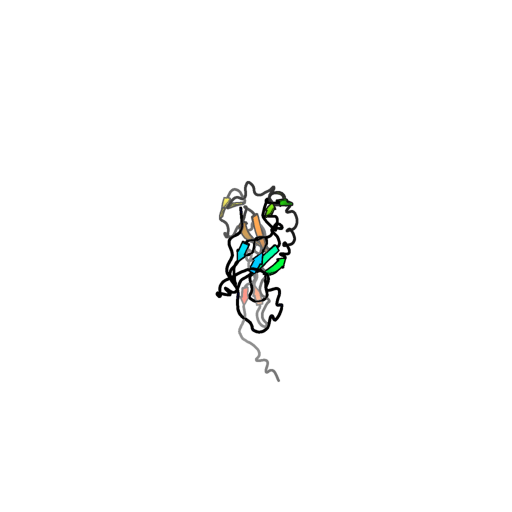162 GLN A N 1
ATOM 1188 C CA . GLN A 1 162 ? -14.705 -11.069 45.477 1.00 90.31 162 GLN A CA 1
ATOM 1189 C C . GLN A 1 162 ? -14.888 -12.585 45.560 1.00 90.31 162 GLN A C 1
ATOM 1191 O O . GLN A 1 162 ? -15.978 -13.099 45.304 1.00 90.31 162 GLN A O 1
ATOM 1196 N N . CYS A 1 163 ? -13.799 -13.295 45.848 1.00 87.38 163 CYS A N 1
ATOM 1197 C CA . CYS A 1 163 ? -13.765 -14.751 45.929 1.00 87.38 163 CYS A CA 1
ATOM 1198 C C . CYS A 1 163 ? -13.506 -15.150 47.382 1.00 87.38 163 CYS A C 1
ATOM 1200 O O . CYS A 1 163 ? -12.380 -15.040 47.870 1.00 87.38 163 CYS A O 1
ATOM 1202 N N . ASP A 1 164 ? -14.537 -15.608 48.083 1.00 78.94 164 ASP A N 1
ATOM 1203 C CA . ASP A 1 164 ? -14.358 -16.234 49.386 1.00 78.94 164 ASP A CA 1
ATOM 1204 C C . ASP A 1 164 ? -13.765 -17.621 49.131 1.00 78.94 164 ASP A C 1
ATOM 1206 O O . ASP A 1 164 ? -14.453 -18.514 48.645 1.00 78.94 164 ASP A O 1
ATOM 1210 N N . GLY A 1 165 ? -12.464 -17.792 49.387 1.00 67.62 165 GLY A N 1
ATOM 1211 C CA . GLY A 1 165 ? -11.660 -18.977 49.043 1.00 67.62 165 GLY A CA 1
ATOM 1212 C C . GLY A 1 165 ? -12.074 -20.305 49.697 1.00 67.62 165 GLY A C 1
ATOM 1213 O O . GLY A 1 165 ? -11.255 -21.214 49.803 1.00 67.62 165 GLY A O 1
ATOM 1214 N N . ASN A 1 166 ? -13.323 -20.444 50.134 1.00 63.97 166 ASN A N 1
ATOM 1215 C CA . ASN A 1 166 ? -13.900 -21.688 50.606 1.00 63.97 166 ASN A CA 1
ATOM 1216 C C . ASN A 1 166 ? -14.390 -22.515 49.406 1.00 63.97 166 ASN A C 1
ATOM 1218 O O . ASN A 1 166 ? -15.585 -22.649 49.142 1.00 63.97 166 ASN A O 1
ATOM 1222 N N . PHE A 1 167 ? -13.432 -23.028 48.633 1.00 60.50 167 PHE A N 1
ATOM 1223 C CA . PHE A 1 167 ? -13.716 -23.966 47.554 1.00 60.50 167 PHE A CA 1
ATOM 1224 C C . PHE A 1 167 ? -14.132 -25.321 48.146 1.00 60.50 167 PHE A C 1
ATOM 1226 O O . PHE A 1 167 ? -13.365 -25.892 48.926 1.00 60.50 167 PHE A O 1
ATOM 1233 N N . PRO A 1 168 ? -15.270 -25.918 47.744 1.00 56.94 168 PRO A N 1
ATOM 1234 C CA . PRO A 1 168 ? -15.402 -27.361 47.839 1.00 56.94 168 PRO A CA 1
ATOM 1235 C C . PRO A 1 168 ? -14.345 -27.964 46.909 1.00 56.94 168 PRO A C 1
ATOM 1237 O O . PRO A 1 168 ? -14.348 -27.704 45.704 1.00 56.94 168 PRO A O 1
ATOM 1240 N N . SER A 1 169 ? -13.412 -28.735 47.466 1.00 56.28 169 SER A N 1
ATOM 1241 C CA . SER A 1 169 ? -12.484 -29.564 46.703 1.00 56.28 169 SER A CA 1
ATOM 1242 C C . SER A 1 169 ? -13.286 -30.574 45.884 1.00 56.28 169 SER A C 1
ATOM 1244 O O . SER A 1 169 ? -13.580 -31.684 46.327 1.00 56.28 169 SER A O 1
ATOM 1246 N N . PHE A 1 170 ? -13.677 -30.184 44.672 1.00 53.81 170 PHE A N 1
ATOM 1247 C CA . PHE A 1 170 ? -14.170 -31.128 43.684 1.00 53.81 170 PHE A CA 1
ATOM 1248 C C . PHE A 1 170 ? -13.009 -32.050 43.327 1.00 53.81 170 PHE A C 1
ATOM 1250 O O . PHE A 1 170 ? -12.112 -31.713 42.558 1.00 53.81 170 PHE A O 1
ATOM 1257 N N . SER A 1 171 ? -13.023 -33.211 43.972 1.00 48.69 171 SER A N 1
ATOM 1258 C CA . SER A 1 171 ? -12.218 -34.362 43.605 1.00 48.69 171 SER A CA 1
ATOM 1259 C C . SER A 1 171 ? -12.730 -34.803 42.237 1.00 48.69 171 SER A C 1
ATOM 1261 O O . SER A 1 171 ? -13.856 -35.289 42.131 1.00 48.69 171 SER A O 1
ATOM 1263 N N . ILE A 1 172 ? -11.963 -34.535 41.183 1.00 60.72 172 ILE A N 1
ATOM 1264 C CA . ILE A 1 172 ? -12.258 -35.059 39.848 1.00 60.72 172 ILE A CA 1
ATOM 1265 C C . ILE A 1 172 ? -11.958 -36.573 39.893 1.00 60.72 172 ILE A C 1
ATOM 1267 O O . ILE A 1 172 ? -10.900 -36.930 40.418 1.00 60.72 172 ILE A O 1
ATOM 1271 N N . PRO A 1 173 ? -12.883 -37.444 39.441 1.00 62.41 173 PRO A N 1
ATOM 1272 C CA . PRO A 1 173 ? -12.703 -38.898 39.433 1.00 62.41 173 PRO A CA 1
ATOM 1273 C C . PRO A 1 173 ? -11.610 -39.378 38.471 1.00 62.41 173 PRO A C 1
ATOM 1275 O O . PRO A 1 173 ? -11.341 -38.677 37.468 1.00 62.41 173 PRO A O 1
#

Secondary structure (DSSP, 8-state):
---------S-S--------S---S----EEEETTEEEETTPEEP-SSTTEEEEEETTEEEEEEPPPPPPPTT-EEEPPTT-SSPEEE-TTT-TTTTS--SEEEETTEEEETT-EE--SS-TTEEEEE-GGG-EEEEEPPPPPPPTTEEEE--TT-SSPEEEE----------

InterPro domains:
  IPR001007 VWFC domain [PS50184] (101-164)
  IPR001007 VWFC domain [SM00214] (31-89)
  IPR001007 VWFC domain [SM00214] (103-163)
  IPR052424 Kielin/Chordin-like & BMP-binding Regulator [PTHR46698] (29-90)

Organism: NCBI:txid568069

Foldseek 3Di:
DDDDDDDDDDDDDDPDDPPPDDDDDDPQQFEADPNDTDHAQDFDDDPQLQWTWGIHSVYIDTDGDDEDDDDPQWDFADDPSHNGTDTHNCRVPPVPVQFDQWADDPNDTHGAQDWDDDDPALQWTWGQHTSNDIDIDGHDEDDADPQWDFADDPSHNGTDTDHPPPDDPPPDD

pLDDT: mean 80.16, std 17.8, range [37.72, 97.69]

Solvent-accessible surface area (backbone atoms only — not comparable to full-atom values): 11439 Å² total; per-residue (Å²): 136,83,88,83,88,82,86,90,79,79,89,82,81,88,74,88,67,88,72,75,90,77,84,80,97,70,88,76,77,50,26,79,56,100,92,40,82,37,51,61,73,35,75,46,91,53,96,53,55,37,44,55,26,33,20,36,98,93,35,78,47,70,46,74,68,80,67,79,80,78,60,91,70,41,46,81,41,82,51,93,83,49,57,58,57,48,70,48,47,60,75,75,29,82,69,52,89,66,56,35,76,43,19,76,57,100,89,43,80,37,48,59,75,36,77,46,90,55,93,88,43,66,33,44,48,27,31,20,36,79,56,33,38,77,49,70,46,75,62,80,66,83,78,86,54,91,75,45,44,82,45,79,52,92,83,49,59,58,57,47,73,53,62,69,86,79,69,80,83,78,78,79,131